Protein AF-A0A399ZZM8-F1 (afdb_monomer_lite)

Sequence (45 aa):
ANLLMWAAHNLERAADRVTNLCERTIFTVTGEFVELDTKEPAQPE

Structure (mmCIF, N/CA/C/O backbone):
data_AF-A0A399ZZM8-F1
#
_entry.id   AF-A0A399ZZM8-F1
#
loop_
_atom_site.group_PDB
_atom_site.id
_atom_site.type_symbol
_atom_site.label_atom_id
_atom_site.label_alt_id
_atom_site.label_comp_id
_atom_site.label_asym_id
_atom_site.label_entity_id
_atom_site.label_seq_id
_atom_site.pdbx_PDB_ins_code
_atom_site.Cartn_x
_atom_site.Cartn_y
_atom_site.Cartn_z
_atom_site.occupancy
_atom_site.B_iso_or_equiv
_atom_site.auth_seq_id
_atom_site.auth_comp_id
_atom_site.auth_asym_id
_atom_site.auth_atom_id
_atom_site.pdbx_PDB_model_num
ATOM 1 N N . ALA A 1 1 ? 21.222 2.421 -15.835 1.00 68.69 1 ALA A N 1
ATOM 2 C CA . ALA A 1 1 ? 20.471 1.992 -14.633 1.00 68.69 1 ALA A CA 1
ATOM 3 C C . ALA A 1 1 ? 19.246 2.871 -14.292 1.00 68.69 1 ALA A C 1
ATOM 5 O O . ALA A 1 1 ? 18.646 2.657 -13.251 1.00 68.69 1 ALA A O 1
ATOM 6 N N . ASN A 1 2 ? 18.816 3.812 -15.150 1.00 87.69 2 ASN A N 1
ATOM 7 C CA . ASN A 1 2 ? 17.692 4.718 -14.846 1.00 87.69 2 ASN A CA 1
ATOM 8 C C . ASN A 1 2 ? 16.317 4.006 -14.885 1.00 87.69 2 ASN A C 1
ATOM 10 O O . ASN A 1 2 ? 15.512 4.146 -13.973 1.00 87.69 2 ASN A O 1
ATOM 14 N N . LEU A 1 3 ? 16.095 3.139 -15.881 1.00 95.56 3 LEU A N 1
ATOM 15 C CA . LEU A 1 3 ? 14.823 2.417 -16.047 1.00 95.56 3 LEU A CA 1
ATOM 16 C C . LEU A 1 3 ? 14.499 1.470 -14.883 1.00 95.56 3 LEU A C 1
ATOM 18 O O . LEU A 1 3 ? 13.349 1.386 -14.471 1.00 95.56 3 LEU A O 1
ATOM 22 N N . LEU A 1 4 ? 15.508 0.784 -14.335 1.00 96.25 4 LEU A N 1
ATOM 23 C CA . LEU A 1 4 ? 15.316 -0.119 -13.196 1.00 96.25 4 LEU A CA 1
ATOM 24 C C . LEU A 1 4 ? 14.963 0.649 -11.918 1.00 96.25 4 LEU A C 1
ATOM 26 O O . LEU A 1 4 ? 14.074 0.223 -11.191 1.00 96.25 4 LEU A O 1
ATOM 30 N N . MET A 1 5 ? 15.601 1.799 -11.675 1.00 96.69 5 MET A N 1
ATOM 31 C CA . MET A 1 5 ? 15.270 2.653 -10.529 1.00 96.69 5 MET A CA 1
ATOM 32 C C . MET A 1 5 ? 13.854 3.231 -10.655 1.00 96.69 5 MET A C 1
ATOM 34 O O . MET A 1 5 ? 13.092 3.222 -9.693 1.00 96.69 5 MET A O 1
ATOM 38 N N . TRP A 1 6 ? 13.472 3.673 -11.858 1.00 97.25 6 TRP A N 1
ATOM 39 C CA . TRP A 1 6 ? 12.112 4.135 -12.136 1.00 97.25 6 TRP A CA 1
ATOM 40 C C . TRP A 1 6 ? 11.079 3.022 -11.915 1.00 97.25 6 TRP A C 1
ATOM 42 O O . TRP A 1 6 ? 10.061 3.250 -11.263 1.00 97.25 6 TRP A O 1
ATOM 52 N N . ALA A 1 7 ? 11.349 1.810 -12.411 1.00 97.81 7 ALA A N 1
ATOM 53 C CA . ALA A 1 7 ? 10.463 0.665 -12.225 1.00 97.81 7 ALA A CA 1
ATOM 54 C C . ALA A 1 7 ? 10.317 0.305 -10.738 1.00 97.81 7 ALA A C 1
ATOM 56 O O . ALA A 1 7 ? 9.196 0.172 -10.255 1.00 97.81 7 ALA A O 1
ATOM 5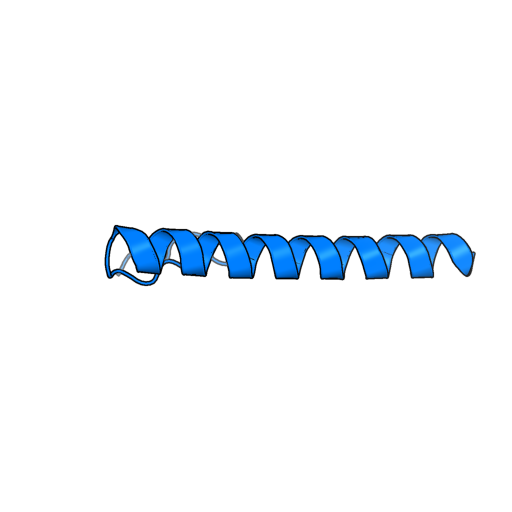7 N N . ALA A 1 8 ? 11.431 0.226 -10.004 1.00 97.50 8 ALA A N 1
ATOM 58 C CA . ALA A 1 8 ? 11.431 -0.061 -8.572 1.00 97.50 8 ALA A CA 1
ATOM 59 C C . ALA A 1 8 ? 10.619 0.973 -7.779 1.00 97.50 8 ALA A C 1
ATOM 61 O O . ALA A 1 8 ? 9.778 0.599 -6.967 1.00 97.50 8 ALA A O 1
ATOM 62 N N . HIS A 1 9 ? 10.796 2.263 -8.072 1.00 96.44 9 HIS A N 1
ATOM 63 C CA . HIS A 1 9 ? 10.049 3.323 -7.399 1.00 96.44 9 HIS A CA 1
ATOM 64 C C . HIS A 1 9 ? 8.540 3.249 -7.674 1.00 96.44 9 HIS A C 1
ATOM 66 O O . HIS A 1 9 ? 7.721 3.429 -6.776 1.00 96.44 9 HIS A O 1
ATOM 72 N N . ASN A 1 10 ? 8.138 2.948 -8.910 1.00 98.00 10 ASN A N 1
ATOM 73 C CA . ASN A 1 10 ? 6.716 2.791 -9.218 1.00 98.00 10 ASN A CA 1
ATOM 74 C C . ASN A 1 10 ? 6.105 1.575 -8.516 1.00 98.00 10 ASN A C 1
ATOM 76 O O . ASN A 1 10 ? 4.945 1.643 -8.108 1.00 98.00 10 ASN A O 1
ATOM 80 N N . LEU A 1 11 ? 6.873 0.494 -8.357 1.00 98.00 11 LEU A N 1
ATOM 81 C CA . LEU A 1 11 ? 6.449 -0.691 -7.614 1.00 98.00 11 LEU A CA 1
ATOM 82 C C . LEU A 1 11 ? 6.300 -0.404 -6.117 1.00 98.00 11 LEU A C 1
ATOM 84 O O . LEU A 1 11 ? 5.265 -0.753 -5.560 1.00 98.00 11 LEU A O 1
ATOM 88 N N . GLU A 1 12 ? 7.260 0.290 -5.498 1.00 97.25 12 GLU A N 1
ATOM 89 C CA . GLU A 1 12 ? 7.152 0.795 -4.116 1.00 97.25 12 GLU A CA 1
ATOM 90 C C . GLU A 1 12 ? 5.846 1.584 -3.940 1.00 97.25 12 GLU A C 1
ATOM 92 O O . GLU A 1 12 ? 5.002 1.241 -3.118 1.00 97.25 12 GLU A O 1
ATOM 97 N N . ARG A 1 13 ? 5.598 2.567 -4.815 1.00 97.62 13 ARG A N 1
ATOM 98 C CA . ARG A 1 13 ? 4.381 3.391 -4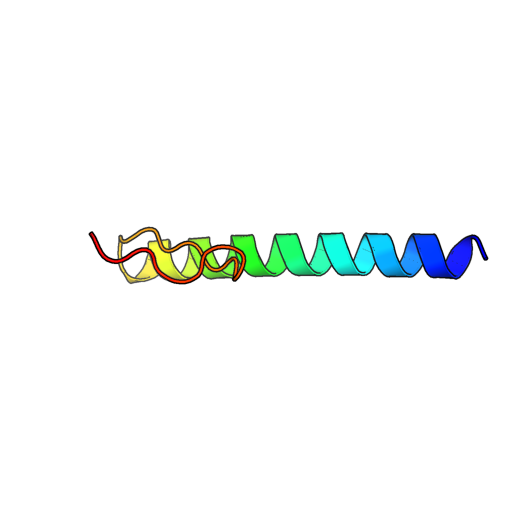.749 1.00 97.62 13 ARG A CA 1
ATOM 99 C C . ARG A 1 13 ? 3.100 2.608 -5.010 1.00 97.62 13 ARG A C 1
ATOM 101 O O . ARG A 1 13 ? 2.038 2.984 -4.516 1.00 97.62 13 ARG A O 1
ATOM 108 N N . ALA A 1 14 ? 3.154 1.575 -5.848 1.00 98.12 14 ALA A N 1
ATOM 109 C CA . ALA A 1 14 ? 2.017 0.692 -6.070 1.00 98.12 14 ALA A CA 1
ATOM 110 C C . ALA A 1 14 ? 1.711 -0.128 -4.814 1.00 98.12 14 ALA A C 1
ATOM 112 O O . ALA A 1 14 ? 0.542 -0.216 -4.447 1.00 98.12 14 ALA A O 1
ATOM 113 N N . ALA A 1 15 ? 2.738 -0.649 -4.138 1.00 96.69 15 ALA A N 1
ATOM 114 C CA . ALA A 1 15 ? 2.590 -1.367 -2.880 1.00 96.69 15 ALA A CA 1
ATOM 115 C C . ALA A 1 15 ? 1.960 -0.475 -1.799 1.00 96.69 15 ALA A C 1
ATOM 117 O O . ALA A 1 15 ? 0.919 -0.847 -1.266 1.00 96.69 15 ALA A O 1
ATOM 118 N N . ASP A 1 16 ? 2.476 0.742 -1.587 1.00 95.75 16 ASP A N 1
ATOM 119 C CA . ASP A 1 16 ? 1.915 1.690 -0.606 1.00 95.75 16 ASP A CA 1
ATOM 120 C C . ASP A 1 16 ? 0.423 1.972 -0.856 1.00 95.75 16 ASP A C 1
ATOM 122 O O . ASP A 1 16 ? -0.396 2.031 0.062 1.00 95.75 16 ASP A O 1
ATOM 126 N N . ARG A 1 17 ? 0.029 2.134 -2.128 1.00 97.31 17 ARG A N 1
ATOM 127 C CA . ARG A 1 17 ? -1.377 2.363 -2.499 1.00 97.31 17 ARG A CA 1
ATOM 128 C C . ARG A 1 17 ? -2.262 1.150 -2.228 1.00 97.31 17 ARG A C 1
ATOM 130 O O . ARG A 1 17 ? -3.409 1.339 -1.830 1.00 97.31 17 ARG A O 1
ATOM 137 N N . VAL A 1 18 ? -1.757 -0.060 -2.463 1.00 97.69 18 VAL A N 1
ATOM 138 C CA . VAL A 1 18 ? -2.484 -1.299 -2.155 1.00 97.69 18 VAL A CA 1
ATOM 139 C C . VAL A 1 18 ? -2.668 -1.434 -0.645 1.00 97.69 18 VAL A C 1
ATOM 141 O O . VAL A 1 18 ? -3.786 -1.705 -0.216 1.00 97.69 18 VAL A O 1
ATOM 144 N N . THR A 1 19 ? -1.636 -1.149 0.153 1.00 95.88 19 THR A N 1
ATOM 145 C CA . THR A 1 19 ? -1.723 -1.133 1.622 1.00 95.88 19 THR A CA 1
ATOM 146 C C . THR A 1 19 ? -2.817 -0.175 2.093 1.00 95.88 19 THR A C 1
ATOM 148 O O . THR A 1 19 ? -3.772 -0.614 2.729 1.00 95.88 19 THR A O 1
ATOM 151 N N . ASN A 1 20 ? -2.784 1.084 1.644 1.00 95.56 20 ASN A N 1
ATOM 152 C CA . ASN A 1 20 ? -3.803 2.084 1.988 1.00 95.56 20 ASN A CA 1
ATOM 153 C C . ASN A 1 20 ? -5.234 1.655 1.597 1.00 95.56 20 ASN A C 1
ATOM 155 O O . ASN A 1 20 ? -6.208 1.986 2.277 1.00 95.56 20 ASN A O 1
ATOM 159 N N . LEU A 1 21 ? -5.398 0.958 0.465 1.00 97.44 21 LEU A N 1
ATOM 160 C CA . LEU A 1 21 ? -6.701 0.446 0.031 1.00 97.44 21 LEU A CA 1
ATOM 161 C C . LEU A 1 21 ? -7.191 -0.691 0.938 1.00 97.44 21 LEU A C 1
ATOM 163 O O . LEU A 1 21 ? -8.373 -0.721 1.289 1.00 97.44 21 LEU A O 1
ATOM 167 N N . CYS A 1 22 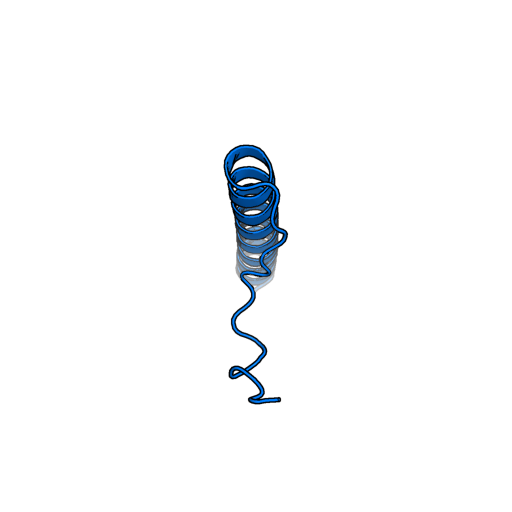? -6.305 -1.610 1.320 1.00 97.12 22 CYS A N 1
ATOM 168 C CA . CYS A 1 22 ? -6.623 -2.709 2.226 1.00 97.12 22 CYS A CA 1
ATOM 169 C C . CYS A 1 22 ? -7.037 -2.191 3.609 1.00 97.12 22 CYS A C 1
ATOM 171 O O . CYS A 1 22 ? -8.083 -2.599 4.108 1.00 97.12 22 CYS A O 1
ATOM 173 N N . GLU A 1 23 ? -6.304 -1.230 4.175 1.00 97.12 23 GLU A N 1
ATOM 174 C CA . GLU A 1 23 ? -6.634 -0.591 5.460 1.00 97.12 23 GLU A CA 1
ATOM 175 C C . GLU A 1 23 ? -8.024 0.056 5.425 1.00 97.12 23 GLU A C 1
ATOM 177 O O . GLU A 1 23 ? -8.862 -0.178 6.296 1.00 97.12 23 GLU A O 1
ATOM 182 N N . ARG A 1 24 ? -8.329 0.806 4.356 1.00 97.12 24 ARG A N 1
ATOM 183 C CA . ARG A 1 24 ? -9.660 1.404 4.1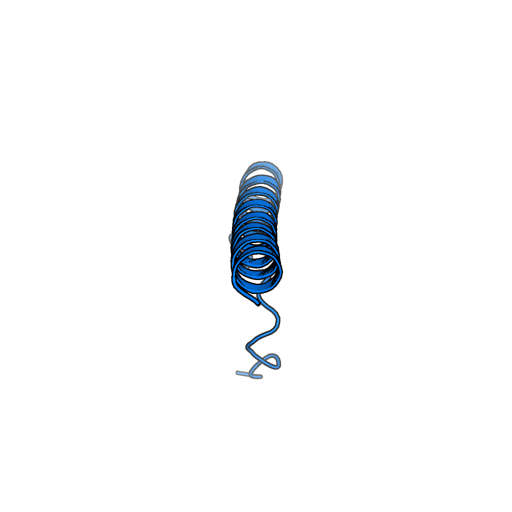54 1.00 97.12 24 ARG A CA 1
ATOM 184 C C . ARG A 1 24 ? -10.758 0.364 3.983 1.00 97.12 24 ARG A C 1
ATOM 186 O O . ARG A 1 24 ? -11.873 0.582 4.451 1.00 97.12 24 ARG A O 1
ATOM 193 N N . THR A 1 25 ? -10.467 -0.737 3.296 1.00 97.81 25 THR A N 1
ATOM 194 C CA . THR A 1 25 ? -11.428 -1.829 3.101 1.00 97.81 25 THR A CA 1
ATOM 195 C C . THR A 1 25 ? -11.765 -2.470 4.440 1.00 97.81 25 THR A C 1
ATOM 197 O O . THR A 1 25 ? -12.945 -2.625 4.742 1.00 97.81 25 THR A O 1
ATOM 200 N N . ILE A 1 26 ? -10.751 -2.754 5.264 1.00 97.00 26 ILE A N 1
ATOM 201 C CA . ILE A 1 26 ? -10.918 -3.274 6.627 1.00 97.00 26 ILE A CA 1
ATOM 202 C C . ILE A 1 26 ? -11.750 -2.296 7.455 1.00 97.00 26 ILE A C 1
ATOM 204 O O . ILE A 1 26 ? -12.811 -2.679 7.934 1.00 97.00 26 ILE A O 1
ATOM 208 N N . PHE A 1 27 ? -11.362 -1.021 7.513 1.00 97.25 27 PHE A N 1
ATOM 209 C CA . PHE A 1 27 ? -12.112 -0.004 8.251 1.00 97.25 27 PHE A CA 1
ATOM 210 C C . PHE A 1 27 ? -13.574 0.098 7.800 1.00 97.25 27 PHE A C 1
ATOM 212 O O . PHE A 1 27 ? -14.477 0.230 8.620 1.00 97.25 27 PHE A O 1
ATOM 219 N N . THR A 1 28 ? -13.831 0.002 6.494 1.00 98.12 28 THR A N 1
ATOM 220 C CA . THR A 1 28 ? -15.195 0.076 5.951 1.00 98.12 28 THR A CA 1
ATOM 221 C C . THR A 1 28 ? -16.062 -1.100 6.407 1.00 98.12 28 THR A C 1
ATOM 223 O O . TH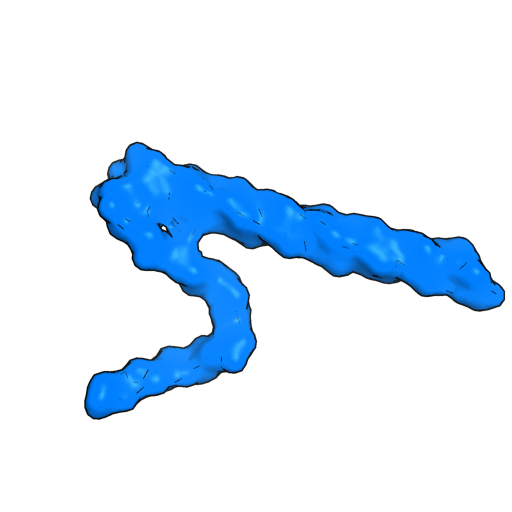R A 1 28 ? -17.264 -0.919 6.591 1.00 98.12 28 THR A O 1
ATOM 226 N N . VAL A 1 29 ? -15.487 -2.296 6.587 1.00 98.25 29 VAL A N 1
ATOM 227 C CA . VAL A 1 29 ? -16.247 -3.496 6.978 1.00 98.25 29 VAL A CA 1
ATOM 228 C C . VAL A 1 29 ? -16.286 -3.733 8.488 1.00 98.25 29 VAL A C 1
ATOM 230 O O . VAL A 1 29 ? -17.276 -4.272 8.974 1.00 98.25 29 VAL A O 1
ATOM 233 N N . THR A 1 30 ? -15.245 -3.346 9.231 1.00 97.38 30 THR A N 1
ATOM 234 C CA . THR A 1 30 ? -15.139 -3.581 10.683 1.00 97.38 30 THR A CA 1
ATOM 235 C C . THR A 1 30 ? -15.471 -2.350 11.524 1.00 97.38 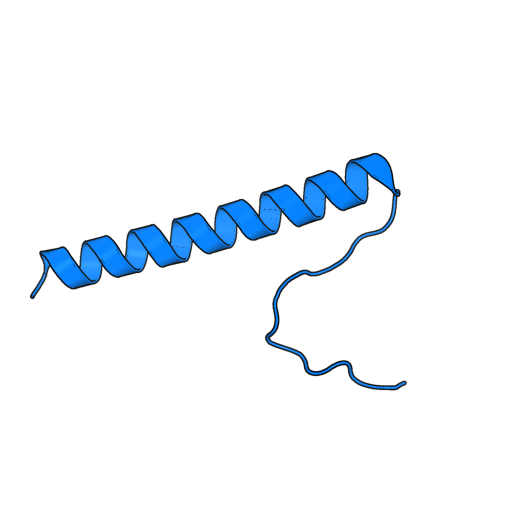30 THR A C 1
ATOM 237 O O . THR A 1 30 ? -15.909 -2.497 12.661 1.00 97.38 30 THR A O 1
ATOM 240 N N . GLY A 1 31 ? -15.267 -1.140 10.992 1.00 97.44 31 GLY A N 1
ATOM 241 C CA . GLY A 1 31 ? -15.285 0.109 11.760 1.00 97.44 31 GLY A CA 1
ATOM 242 C C . GLY A 1 31 ? -14.007 0.372 12.568 1.00 97.44 31 GLY A C 1
ATOM 243 O O . GLY A 1 31 ? -13.927 1.388 13.256 1.00 97.44 31 GLY A O 1
ATOM 244 N N . GLU A 1 32 ? -13.005 -0.504 12.479 1.00 94.31 32 GLU A N 1
ATOM 245 C CA . GLU A 1 32 ? -11.738 -0.400 13.208 1.00 94.31 32 GLU A CA 1
ATOM 246 C C . GLU A 1 32 ? -10.587 -0.075 12.255 1.00 94.31 32 GLU A C 1
ATOM 248 O O . GLU A 1 32 ? -10.473 -0.652 11.171 1.00 94.31 32 GLU A O 1
ATOM 253 N N . PHE A 1 33 ? -9.733 0.873 12.648 1.00 92.19 33 PHE A N 1
ATOM 254 C CA . PHE A 1 33 ? -8.537 1.208 11.882 1.00 92.19 33 PHE A CA 1
ATOM 255 C C . PHE A 1 33 ? -7.400 0.259 12.261 1.00 92.19 33 PHE A C 1
ATOM 257 O O . PHE A 1 33 ? -7.042 0.156 13.432 1.00 92.19 33 PHE A O 1
ATOM 264 N N . VAL A 1 34 ? -6.840 -0.417 11.259 1.00 90.50 34 VAL A N 1
ATOM 265 C CA . VAL A 1 34 ? -5.726 -1.357 11.404 1.00 90.50 34 VAL A CA 1
ATOM 266 C C . VAL A 1 34 ? -4.636 -0.928 10.437 1.00 90.50 34 VAL A C 1
ATOM 268 O O . VAL A 1 34 ? -4.905 -0.815 9.243 1.00 90.50 34 VAL A O 1
ATOM 271 N N . GLU A 1 35 ? -3.429 -0.705 10.948 1.00 92.31 35 GLU A N 1
ATOM 272 C CA . GLU A 1 35 ? -2.249 -0.419 10.133 1.00 92.31 35 GLU A CA 1
ATOM 273 C C . GLU A 1 35 ? -1.624 -1.733 9.658 1.00 92.31 35 GLU A C 1
ATOM 275 O O . GLU A 1 35 ? -1.429 -2.666 10.439 1.00 92.31 35 GLU A O 1
ATOM 280 N N . LEU A 1 36 ? -1.361 -1.829 8.354 1.00 89.12 36 LEU A N 1
ATOM 281 C CA . LEU A 1 36 ? -0.847 -3.053 7.733 1.00 89.12 36 LEU A CA 1
ATOM 282 C C . LEU A 1 36 ? 0.664 -3.003 7.462 1.00 89.12 36 LEU A C 1
ATOM 284 O O . LEU A 1 36 ? 1.215 -3.980 6.945 1.00 89.12 36 LEU A O 1
ATOM 288 N N . ASP A 1 37 ? 1.351 -1.901 7.784 1.00 81.38 37 ASP A N 1
ATOM 289 C CA . ASP A 1 37 ? 2.803 -1.828 7.621 1.00 81.38 37 ASP A CA 1
ATOM 290 C C . ASP A 1 37 ? 3.513 -2.729 8.645 1.00 81.38 37 ASP A C 1
ATOM 292 O O . ASP A 1 37 ? 3.310 -2.662 9.852 1.00 81.38 37 ASP A O 1
ATOM 296 N N . THR A 1 38 ? 4.411 -3.576 8.152 1.00 66.69 38 THR A N 1
ATOM 297 C CA . THR A 1 38 ? 5.200 -4.525 8.957 1.00 66.69 38 THR A CA 1
ATOM 298 C C . THR A 1 38 ? 6.364 -3.879 9.722 1.00 66.69 38 THR A C 1
ATOM 300 O O . THR A 1 38 ? 7.213 -4.594 10.257 1.00 66.69 38 THR A O 1
ATOM 303 N N . LYS A 1 39 ? 6.468 -2.542 9.747 1.00 62.66 39 LYS A N 1
ATOM 304 C CA . LYS A 1 39 ? 7.612 -1.838 10.356 1.00 62.66 39 LYS A CA 1
ATOM 305 C C . LYS A 1 39 ? 7.591 -1.756 11.880 1.00 62.66 39 LYS A C 1
ATOM 307 O O . LYS A 1 39 ? 8.621 -1.399 12.448 1.00 62.66 39 LYS A O 1
ATOM 312 N N . GLU A 1 40 ? 6.518 -2.167 12.546 1.00 58.00 40 GLU A N 1
ATOM 313 C CA . GLU A 1 40 ? 6.533 -2.368 13.994 1.00 58.00 40 GLU A CA 1
ATOM 314 C C . GLU A 1 40 ? 6.415 -3.860 14.330 1.00 58.00 40 GLU A C 1
ATOM 316 O O . GLU A 1 40 ? 5.385 -4.478 14.052 1.00 58.00 40 GLU A O 1
ATOM 321 N N . PRO A 1 41 ? 7.440 -4.487 14.949 1.00 50.88 41 PRO A N 1
ATOM 322 C CA . PRO A 1 41 ? 7.161 -5.667 15.746 1.00 50.88 41 PRO A CA 1
ATOM 323 C C . PRO A 1 41 ? 6.191 -5.211 16.831 1.00 50.88 41 PRO A C 1
ATOM 325 O O . PRO A 1 41 ? 6.510 -4.267 17.553 1.00 50.88 41 PRO A O 1
ATOM 328 N N . ALA A 1 42 ? 5.019 -5.851 16.889 1.00 57.53 42 ALA A N 1
ATOM 329 C CA . ALA A 1 42 ? 3.990 -5.630 17.896 1.00 57.53 42 ALA A CA 1
ATOM 330 C C . ALA A 1 42 ? 4.638 -5.246 19.231 1.00 57.53 42 ALA A C 1
ATOM 332 O O . ALA A 1 42 ? 5.309 -6.076 19.846 1.00 57.53 42 ALA A O 1
ATOM 333 N N . GLN A 1 43 ? 4.516 -3.978 19.622 1.00 53.81 43 GLN A N 1
ATOM 334 C CA . GLN A 1 43 ? 4.922 -3.551 20.950 1.00 53.81 43 GLN A CA 1
ATOM 335 C C . GLN A 1 43 ? 3.859 -4.100 21.904 1.00 53.81 43 GLN A C 1
ATOM 337 O O . GLN A 1 43 ? 2.700 -3.697 21.789 1.00 53.81 43 GLN A O 1
ATOM 342 N N . PRO A 1 44 ? 4.186 -5.060 22.790 1.00 57.03 44 PRO A N 1
ATOM 343 C CA . PRO A 1 44 ? 3.319 -5.322 23.921 1.00 57.03 44 PRO A CA 1
ATOM 344 C C . PRO A 1 44 ? 3.302 -4.066 24.801 1.00 57.03 44 PRO A C 1
ATOM 346 O O . PRO A 1 44 ? 4.341 -3.434 25.004 1.00 57.03 44 PRO A O 1
ATOM 349 N N . GLU A 1 45 ? 2.094 -3.724 25.234 1.00 55.12 45 GLU A N 1
ATOM 350 C CA . GLU A 1 45 ? 1.711 -2.655 26.166 1.00 55.12 45 GLU A CA 1
ATOM 351 C C . GLU A 1 45 ? 2.638 -2.433 27.375 1.00 55.12 45 GLU A C 1
ATOM 353 O O . GLU A 1 45 ? 3.154 -3.422 27.950 1.00 55.12 45 GLU A O 1
#

pLDDT: mean 88.34, std 15.24, range [50.88, 98.25]

Foldseek 3Di:
DVVVVVVVVVVVVVVVVVQVVVQVVCCVVPVDGDRPDPPDPDDDD

Radius of gyration: 14.61 Å; chains: 1; bounding box: 37×10×42 Å

Secondary structure (DSSP, 8-state):
-HHHHHHHHHHHHHHHHHHHHHHHHHHHHHS------TTS-----